Protein AF-A0A552RHH7-F1 (afdb_monomer)

pLDDT: mean 78.55, std 18.49, range [43.59, 97.62]

Solvent-accessible surface area (backbone atoms only — not comparable to full-atom values): 7179 Å² total; per-residue (Å²): 135,88,91,78,84,87,77,62,58,69,64,65,46,30,83,46,56,69,42,52,55,54,15,47,42,51,35,36,42,76,65,74,42,78,85,72,46,74,73,63,51,60,77,43,69,96,57,54,67,64,60,45,30,49,50,47,44,72,77,38,100,54,94,60,56,40,70,60,45,45,55,44,19,52,55,43,32,60,69,56,70,79,74,65,82,74,59,42,67,52,44,75,77,36,46,55,82,73,75,46,69,71,92,75,64,93,76,73,80,74,79,82,81,129

Secondary structure (DSSP, 8-state):
-----PPPTBTTTB--HHHHHHHHHHHHHHTT-----HHHHHTTTTS-HHHHHHHHHHHS--SS-HHHHHHHHHHHHHHHTTS---SHHHHHH-GGGGT--GGG---PPPP---

Nearest PDB structures (foldseek):
  1lvh-assembly1_A  TM=7.659E-01  e=2.334E-02  Lactococcus lactis
  1z4n-assem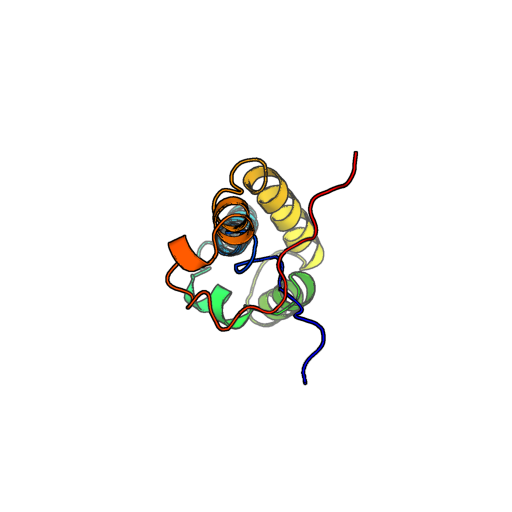bly2_B  TM=8.051E-01  e=4.234E-02  Lactococcus lactis
  6hdh-assembly2_B  TM=7.611E-01  e=4.770E-02  Lactococcus lactis subsp. lactis Il1403
  4c4s-assembly1_A  TM=7.129E-01  e=5.704E-02  Lactococcus lactis
  7ocs-assembly1_D  TM=7.442E-01  e=6.563E-01  Acinetobacter baumannii ATCC 19606 = CIP 70.34 = JCM 6841

Foldseek 3Di:
DDDDDDDDCDPTQWPLLVQLLVLLCVLQVVQVHNPRDPVLVVVQVPHDLLVSLVVDVVVDVGPDHSVSSVVSSVVSSVVVVPDDRDPNVCCLVCVVVVVDPPVPDPDNPDPPDD

Structure (mmCIF, N/CA/C/O backbone):
data_AF-A0A552RHH7-F1
#
_entry.id   AF-A0A552RHH7-F1
#
loop_
_atom_site.group_PDB
_atom_site.id
_atom_site.type_symbol
_atom_site.label_atom_id
_atom_site.label_alt_id
_atom_site.label_comp_id
_atom_site.label_asym_id
_atom_site.label_entity_id
_atom_site.label_seq_id
_atom_site.pdbx_PDB_ins_code
_atom_site.Cartn_x
_atom_site.Cartn_y
_atom_site.Cartn_z
_atom_site.occupancy
_atom_site.B_iso_or_equiv
_atom_site.auth_seq_id
_atom_site.auth_comp_id
_atom_site.auth_asym_id
_atom_site.auth_atom_id
_atom_site.pdbx_PDB_model_num
ATOM 1 N N . MET A 1 1 ? 14.553 -30.610 -19.085 1.00 57.72 1 MET A N 1
ATOM 2 C CA . MET A 1 1 ? 14.958 -29.271 -19.573 1.00 57.72 1 MET A CA 1
ATOM 3 C C . MET A 1 1 ? 13.788 -28.308 -19.368 1.00 57.72 1 MET A C 1
ATOM 5 O O . MET A 1 1 ? 12.688 -28.643 -19.795 1.00 57.72 1 MET A O 1
ATOM 9 N N . LYS A 1 2 ? 13.969 -27.181 -18.661 1.00 63.00 2 LYS A N 1
ATOM 10 C CA . LYS A 1 2 ? 12.903 -26.173 -18.466 1.00 63.00 2 LYS A CA 1
ATOM 11 C C . LYS A 1 2 ? 12.803 -25.302 -19.728 1.00 63.00 2 LYS A C 1
ATOM 13 O O . LYS A 1 2 ? 13.824 -24.816 -20.199 1.00 63.00 2 LYS A O 1
ATOM 18 N N . ARG A 1 3 ? 11.595 -25.154 -20.288 1.00 84.06 3 ARG A N 1
ATOM 19 C CA . ARG A 1 3 ? 11.331 -24.502 -21.591 1.00 84.06 3 ARG A CA 1
ATOM 20 C C . ARG A 1 3 ? 10.695 -23.105 -21.485 1.00 84.06 3 ARG A C 1
ATOM 22 O O . ARG A 1 3 ? 10.336 -22.541 -22.505 1.00 84.06 3 ARG A O 1
ATOM 29 N N . ALA A 1 4 ? 10.528 -22.566 -20.280 1.00 79.69 4 ALA A N 1
ATOM 30 C CA . ALA A 1 4 ? 10.012 -21.216 -20.061 1.00 79.69 4 ALA A CA 1
ATOM 31 C C . ALA A 1 4 ? 10.424 -20.697 -18.676 1.00 79.69 4 ALA A C 1
ATOM 33 O O . ALA A 1 4 ? 10.670 -21.495 -17.765 1.00 79.69 4 ALA A O 1
ATOM 34 N N . VAL A 1 5 ? 10.470 -19.371 -18.536 1.00 79.00 5 VAL A N 1
ATOM 35 C CA . VAL A 1 5 ? 10.631 -18.647 -17.268 1.00 79.00 5 VAL A CA 1
ATOM 36 C C . VAL A 1 5 ? 9.477 -17.654 -17.157 1.00 79.00 5 VAL A C 1
ATOM 38 O O . VAL A 1 5 ? 9.186 -16.944 -18.118 1.00 79.00 5 VAL A O 1
ATOM 41 N N . LEU A 1 6 ? 8.813 -17.636 -16.004 1.00 82.38 6 LEU A N 1
ATOM 42 C CA . LEU A 1 6 ? 7.773 -16.669 -15.660 1.00 82.38 6 LEU A CA 1
ATOM 43 C C . LEU A 1 6 ? 8.403 -15.634 -14.735 1.00 82.38 6 LEU A C 1
ATOM 45 O O . LEU A 1 6 ? 8.982 -16.002 -13.713 1.00 82.38 6 LEU A O 1
ATOM 49 N N . PHE A 1 7 ? 8.314 -14.367 -15.122 1.00 80.62 7 PHE A N 1
ATOM 50 C CA . PHE A 1 7 ? 8.756 -13.253 -14.297 1.00 80.62 7 PHE A CA 1
ATOM 51 C C . PHE A 1 7 ? 7.543 -12.603 -13.661 1.00 80.62 7 PHE A C 1
ATOM 53 O O . PHE A 1 7 ? 6.546 -12.361 -14.343 1.00 80.62 7 PHE A O 1
ATOM 60 N N . ASP A 1 8 ? 7.661 -12.305 -12.376 1.00 79.62 8 ASP A N 1
ATOM 61 C CA . ASP A 1 8 ? 6.767 -11.347 -11.748 1.00 79.62 8 ASP A CA 1
ATOM 62 C C . ASP A 1 8 ? 6.998 -9.952 -12.345 1.00 79.62 8 ASP A C 1
ATOM 64 O O . ASP A 1 8 ? 8.078 -9.665 -12.863 1.00 79.62 8 ASP A O 1
ATOM 68 N N . LEU A 1 9 ? 5.992 -9.086 -12.307 1.00 81.38 9 LEU A N 1
ATOM 69 C CA . LEU A 1 9 ? 6.111 -7.722 -12.813 1.00 81.38 9 LEU A CA 1
ATOM 70 C C . LEU A 1 9 ? 6.773 -6.818 -11.771 1.00 81.38 9 LEU A C 1
ATOM 72 O O . LEU A 1 9 ? 7.796 -6.183 -12.052 1.00 81.38 9 LEU A O 1
ATOM 76 N N . ASP A 1 10 ? 6.188 -6.776 -10.578 1.00 76.88 10 ASP A N 1
ATOM 77 C CA . ASP A 1 10 ? 6.533 -5.836 -9.520 1.00 76.88 10 ASP A CA 1
ATOM 78 C C . ASP A 1 10 ? 7.761 -6.319 -8.735 1.00 76.88 10 ASP A C 1
ATOM 80 O O . ASP A 1 10 ? 7.926 -7.496 -8.438 1.00 76.88 10 ASP A O 1
ATOM 84 N N . GLY A 1 11 ? 8.712 -5.428 -8.468 1.00 72.00 11 GLY A N 1
ATOM 85 C CA . GLY A 1 11 ? 9.981 -5.757 -7.806 1.00 72.00 11 GLY A CA 1
ATOM 86 C C . GLY A 1 11 ? 10.949 -6.631 -8.618 1.00 72.00 11 GLY A C 1
ATOM 87 O O . GLY A 1 11 ? 12.112 -6.747 -8.236 1.00 72.00 11 GLY A O 1
ATOM 88 N N . THR A 1 12 ? 10.510 -7.205 -9.745 1.00 79.31 12 THR A N 1
ATOM 89 C CA . THR A 1 12 ? 11.339 -8.009 -10.659 1.00 79.31 12 THR A CA 1
ATOM 90 C C . THR A 1 12 ? 11.626 -7.262 -11.962 1.00 79.31 12 THR A C 1
ATOM 92 O O . THR A 1 12 ? 12.782 -6.966 -12.266 1.00 79.31 12 THR A O 1
ATO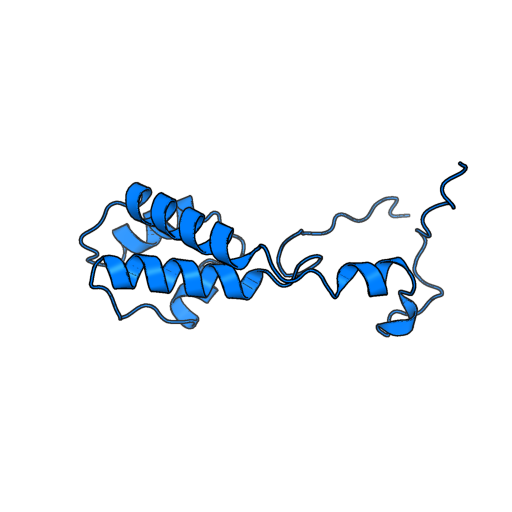M 95 N N . LEU A 1 13 ? 10.594 -6.929 -12.747 1.00 78.44 13 LEU A N 1
ATOM 96 C CA . LEU A 1 13 ? 10.764 -6.197 -14.012 1.00 78.44 13 LEU A CA 1
ATOM 97 C C . LEU A 1 13 ? 10.681 -4.679 -13.798 1.00 78.44 13 LEU A C 1
ATOM 99 O O . LEU A 1 13 ? 11.357 -3.903 -14.485 1.00 78.44 13 LEU A O 1
ATOM 103 N N . ILE A 1 14 ? 9.855 -4.247 -12.845 1.00 76.19 14 ILE A N 1
ATOM 104 C CA . ILE A 1 14 ? 9.633 -2.844 -12.501 1.00 76.19 14 ILE A CA 1
ATOM 105 C C . ILE A 1 14 ? 9.944 -2.645 -11.021 1.00 76.19 14 ILE A C 1
ATOM 107 O O . ILE A 1 14 ? 9.486 -3.400 -10.174 1.00 76.19 14 ILE A O 1
ATOM 111 N N . ASP A 1 15 ? 10.695 -1.593 -10.701 1.00 73.56 15 ASP A N 1
ATOM 112 C CA . ASP A 1 15 ? 10.924 -1.166 -9.318 1.00 73.56 15 ASP A CA 1
ATOM 113 C C . ASP A 1 15 ? 9.711 -0.368 -8.804 1.00 73.56 15 ASP A C 1
ATOM 115 O O . ASP A 1 15 ? 9.733 0.858 -8.681 1.00 73.56 15 ASP A O 1
ATOM 119 N N . SER A 1 16 ? 8.594 -1.072 -8.630 1.00 76.38 16 SER A N 1
ATOM 120 C CA . SER A 1 16 ? 7.296 -0.542 -8.193 1.00 76.38 16 SER A CA 1
ATOM 121 C C . SER A 1 16 ? 6.987 -0.866 -6.732 1.00 76.38 16 SER A C 1
ATOM 123 O O . SER A 1 16 ? 6.081 -0.259 -6.166 1.00 76.38 16 SER A O 1
ATOM 125 N N . SER A 1 17 ? 7.752 -1.751 -6.084 1.00 78.00 17 SER A N 1
ATOM 126 C CA . SER A 1 17 ? 7.473 -2.259 -4.732 1.00 78.00 17 SER A CA 1
ATOM 127 C C . SER A 1 17 ? 7.338 -1.134 -3.705 1.00 78.00 17 SER A C 1
ATOM 129 O O . SER A 1 17 ? 6.423 -1.120 -2.888 1.00 78.00 17 SER A O 1
ATOM 131 N N . HIS A 1 18 ? 8.201 -0.120 -3.798 1.00 83.62 18 HIS A N 1
ATOM 132 C CA . HIS A 1 18 ? 8.147 1.044 -2.915 1.00 83.62 18 HIS A CA 1
ATOM 133 C C . HIS A 1 18 ? 6.888 1.901 -3.113 1.00 83.62 18 HIS A C 1
ATOM 135 O O . HIS A 1 18 ? 6.452 2.573 -2.178 1.00 83.62 18 HIS A O 1
ATOM 141 N N . ALA A 1 19 ? 6.295 1.905 -4.310 1.00 88.38 19 ALA A N 1
ATOM 142 C CA . ALA A 1 19 ? 5.124 2.723 -4.605 1.00 88.38 19 ALA A CA 1
ATOM 143 C C . ALA A 1 19 ? 3.886 2.265 -3.822 1.00 88.38 19 ALA A C 1
ATOM 145 O O . ALA A 1 19 ? 3.111 3.124 -3.399 1.00 88.38 19 ALA A O 1
ATOM 146 N N . TYR A 1 20 ? 3.743 0.957 -3.589 1.00 90.44 20 TYR A N 1
ATOM 147 C CA . TYR A 1 20 ? 2.644 0.370 -2.819 1.00 90.44 20 TYR A CA 1
ATOM 148 C C . TYR A 1 20 ? 2.656 0.856 -1.367 1.00 90.44 20 TYR A C 1
ATOM 150 O O . TYR A 1 20 ? 1.716 1.529 -0.947 1.00 90.44 20 TYR A O 1
ATOM 158 N N . PHE A 1 21 ? 3.777 0.677 -0.657 1.00 93.00 21 PHE A N 1
ATOM 159 C CA . PHE A 1 21 ? 3.930 1.152 0.724 1.00 93.00 21 PHE A CA 1
ATOM 160 C C . PHE A 1 21 ? 3.569 2.637 0.883 1.00 93.00 21 PHE A C 1
ATOM 162 O O . PHE A 1 21 ? 2.825 3.021 1.788 1.00 93.00 21 PHE A O 1
ATOM 169 N N . PHE A 1 22 ? 4.081 3.501 -0.001 1.00 94.00 22 PHE A N 1
ATOM 170 C CA . PHE A 1 22 ? 3.795 4.932 0.089 1.00 94.00 22 PHE A CA 1
ATOM 171 C C . PHE A 1 22 ? 2.335 5.266 -0.224 1.00 94.00 22 PHE A C 1
ATOM 173 O O . PHE A 1 22 ? 1.786 6.168 0.403 1.00 94.00 22 PHE A O 1
ATOM 180 N N . ALA A 1 23 ? 1.713 4.564 -1.171 1.00 95.12 23 ALA A N 1
ATOM 181 C CA . ALA A 1 23 ? 0.310 4.757 -1.519 1.00 95.12 23 ALA A CA 1
ATOM 182 C C . ALA A 1 23 ? -0.643 4.310 -0.404 1.00 95.12 23 ALA A C 1
ATOM 184 O O . ALA A 1 23 ? -1.637 4.983 -0.139 1.00 95.12 23 ALA A O 1
ATOM 185 N N . GLU A 1 24 ? -0.341 3.201 0.261 1.00 95.88 24 GLU A N 1
ATOM 186 C CA . GLU A 1 24 ? -1.108 2.699 1.403 1.00 95.88 24 GLU A CA 1
ATOM 187 C C . GLU A 1 24 ? -0.987 3.633 2.603 1.00 95.88 24 GLU A C 1
ATOM 189 O O . GLU A 1 24 ? -1.994 4.042 3.182 1.00 95.88 24 GLU A O 1
ATOM 194 N N . ARG A 1 25 ? 0.243 4.056 2.922 1.00 96.19 25 ARG A N 1
ATOM 195 C CA . ARG A 1 25 ? 0.493 5.012 4.003 1.00 96.19 25 ARG A CA 1
ATOM 196 C C . ARG A 1 25 ? -0.235 6.334 3.772 1.00 96.19 25 ARG A C 1
ATOM 198 O O . ARG A 1 25 ? -0.817 6.882 4.702 1.00 96.19 25 ARG A O 1
ATOM 205 N N . GLU A 1 26 ? -0.211 6.844 2.543 1.00 96.25 26 GLU A N 1
ATOM 206 C CA . GLU A 1 26 ? -0.898 8.085 2.171 1.00 96.25 26 GLU A CA 1
ATOM 207 C C . GLU A 1 26 ? -2.425 7.935 2.243 1.00 96.25 26 GLU A C 1
ATOM 209 O O . GLU A 1 26 ? -3.088 8.814 2.786 1.00 96.25 26 GLU A O 1
ATOM 214 N N . ALA A 1 27 ? -2.983 6.802 1.796 1.00 96.62 27 ALA A N 1
ATOM 215 C CA . ALA A 1 27 ? -4.413 6.513 1.933 1.00 96.62 27 ALA A CA 1
ATOM 216 C C . ALA A 1 27 ? -4.864 6.477 3.398 1.00 96.62 27 ALA A C 1
ATOM 218 O O . ALA A 1 27 ? -5.881 7.080 3.740 1.00 96.62 27 ALA A O 1
ATOM 219 N N . LEU A 1 28 ? -4.079 5.846 4.272 1.00 96.19 28 LEU A N 1
ATOM 220 C CA . LEU A 1 28 ? -4.341 5.819 5.711 1.00 96.19 28 LEU A CA 1
ATOM 221 C C . LEU A 1 28 ? -4.197 7.201 6.356 1.00 96.19 28 LEU A C 1
ATOM 223 O O . LEU A 1 28 ? -5.050 7.597 7.148 1.00 96.19 28 LEU A O 1
ATOM 227 N N . THR A 1 29 ? -3.190 7.978 5.953 1.00 95.62 29 THR A N 1
ATOM 228 C CA . THR A 1 29 ? -3.000 9.353 6.442 1.00 95.62 29 THR A CA 1
ATOM 229 C C . THR A 1 29 ? -4.188 10.243 6.060 1.00 95.62 29 THR A C 1
ATOM 231 O O . THR A 1 29 ? -4.649 11.030 6.882 1.00 95.62 29 THR A O 1
ATOM 234 N N . CYS A 1 30 ? -4.760 10.079 4.859 1.00 94.62 30 CYS A N 1
ATOM 235 C CA . CYS A 1 30 ? -5.992 10.776 4.464 1.00 94.62 30 CYS A CA 1
ATOM 236 C C . CYS A 1 30 ? -7.203 10.437 5.352 1.00 94.62 30 CYS A C 1
ATOM 238 O O . 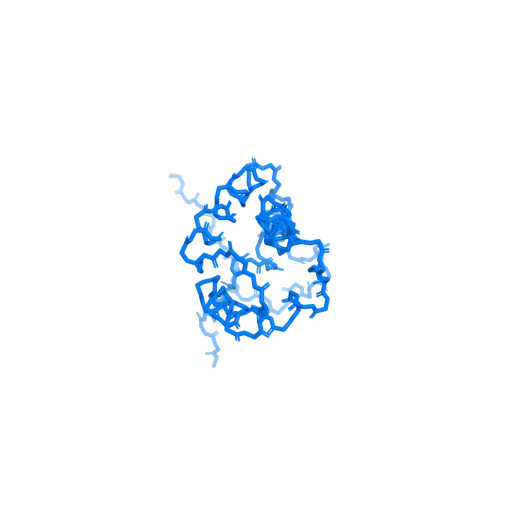CYS A 1 30 ? -8.133 11.236 5.418 1.00 94.62 30 CYS A O 1
ATOM 240 N N . MET A 1 31 ? -7.186 9.288 6.032 1.00 93.81 31 MET A N 1
ATOM 241 C CA . MET A 1 31 ? -8.205 8.867 7.003 1.00 93.81 31 MET A CA 1
ATOM 242 C C . MET A 1 31 ? -7.821 9.192 8.456 1.00 93.81 31 MET A C 1
ATOM 244 O O . MET A 1 31 ? -8.502 8.762 9.382 1.00 93.81 31 MET A O 1
ATOM 248 N N . GLY A 1 32 ? -6.732 9.938 8.672 1.00 93.69 32 GLY A N 1
ATOM 249 C CA . GLY A 1 32 ? -6.239 10.301 10.003 1.00 93.69 32 GLY A CA 1
ATOM 250 C C . GLY A 1 32 ? -5.443 9.202 10.713 1.00 93.69 32 GLY A C 1
ATOM 251 O O . GLY A 1 32 ? -5.169 9.326 11.904 1.00 93.69 32 GLY A O 1
ATOM 252 N N . TYR A 1 33 ? -5.061 8.130 10.013 1.00 93.69 33 TYR A N 1
ATOM 253 C CA . TYR A 1 33 ? -4.259 7.043 10.570 1.00 93.69 33 TYR A CA 1
ATOM 254 C C . TYR A 1 33 ? -2.777 7.204 10.195 1.00 93.69 33 TYR A C 1
ATOM 256 O O . TYR A 1 33 ? -2.386 6.979 9.050 1.00 93.69 33 TYR A O 1
ATOM 264 N N . GLU A 1 34 ? -1.933 7.550 11.170 1.00 91.94 34 GLU A N 1
ATOM 265 C CA . GLU A 1 34 ? -0.486 7.769 10.962 1.00 91.94 34 GLU A CA 1
ATOM 266 C C . GLU A 1 34 ? 0.395 6.581 11.396 1.00 91.94 34 GLU A C 1
ATOM 268 O O . GLU A 1 34 ? 1.602 6.574 11.164 1.00 91.94 34 GLU A O 1
ATOM 273 N N . GLY A 1 35 ? -0.193 5.544 12.001 1.00 91.25 35 GLY A N 1
ATOM 274 C CA . GLY A 1 35 ? 0.540 4.428 12.614 1.00 91.25 35 GLY A CA 1
ATOM 275 C C . GLY A 1 35 ? 1.080 3.363 11.652 1.00 91.25 35 GLY A C 1
ATOM 276 O O . GLY A 1 35 ? 1.576 2.343 12.116 1.00 91.25 35 GLY A O 1
ATOM 277 N N . PHE A 1 36 ? 0.960 3.546 10.334 1.00 94.75 36 PHE A N 1
ATOM 278 C CA . PHE A 1 36 ? 1.312 2.512 9.357 1.00 94.75 36 PHE A CA 1
ATOM 279 C C . PHE A 1 36 ? 2.815 2.478 9.066 1.00 94.75 36 PHE A C 1
ATOM 281 O O . PHE A 1 36 ? 3.392 3.451 8.568 1.00 94.75 36 PHE A O 1
ATOM 288 N N . THR A 1 37 ? 3.454 1.341 9.346 1.00 94.88 37 THR A N 1
ATOM 289 C CA . THR A 1 37 ? 4.908 1.177 9.229 1.00 94.88 37 THR A CA 1
ATOM 290 C C . THR A 1 37 ? 5.318 0.281 8.060 1.00 94.88 37 THR A C 1
ATOM 292 O O . THR A 1 37 ? 4.525 -0.475 7.504 1.00 94.88 37 THR A O 1
ATOM 295 N N . ALA A 1 38 ? 6.606 0.314 7.703 1.00 93.56 38 ALA A N 1
ATOM 296 C CA . ALA A 1 38 ? 7.163 -0.619 6.720 1.00 93.56 38 ALA A CA 1
ATOM 297 C C . ALA A 1 38 ? 7.073 -2.087 7.185 1.00 93.56 38 ALA A C 1
ATOM 299 O O . ALA A 1 38 ? 6.961 -2.984 6.355 1.00 93.56 38 ALA A O 1
ATOM 300 N N . ALA A 1 39 ? 7.097 -2.333 8.501 1.00 95.12 39 ALA A N 1
ATOM 301 C CA . ALA A 1 39 ? 6.918 -3.668 9.062 1.00 95.12 39 ALA A CA 1
ATOM 302 C C . ALA A 1 39 ? 5.473 -4.165 8.900 1.00 95.12 39 ALA A C 1
ATOM 304 O O . ALA A 1 39 ? 5.276 -5.342 8.611 1.00 95.12 39 ALA A O 1
ATOM 305 N N . ASP A 1 40 ? 4.477 -3.278 9.020 1.00 94.25 40 ASP A N 1
ATOM 306 C CA . ASP A 1 40 ? 3.083 -3.622 8.721 1.00 94.25 40 ASP A CA 1
ATOM 307 C C . ASP A 1 40 ? 2.927 -3.993 7.242 1.00 94.25 40 ASP A C 1
ATOM 309 O O . ASP A 1 40 ? 2.403 -5.060 6.939 1.00 94.25 40 A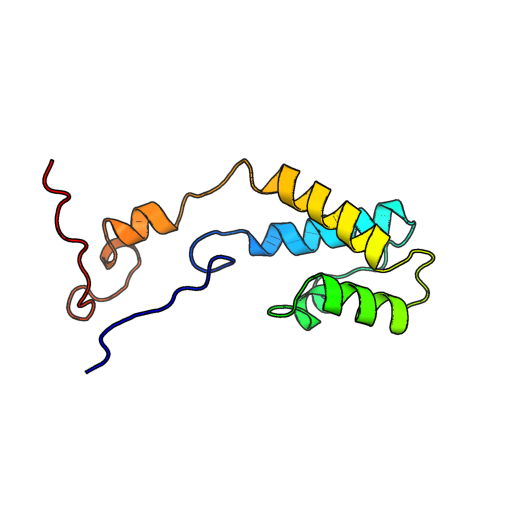SP A O 1
ATOM 313 N N . HIS A 1 41 ? 3.460 -3.170 6.330 1.00 94.12 41 HIS A N 1
ATOM 314 C CA . HIS A 1 41 ? 3.432 -3.444 4.889 1.00 94.12 41 HIS A CA 1
ATOM 315 C C . HIS A 1 41 ? 4.110 -4.773 4.522 1.00 94.12 41 HIS A C 1
ATOM 317 O O . HIS A 1 41 ? 3.576 -5.548 3.730 1.00 94.12 41 HIS A O 1
ATOM 323 N N . ALA A 1 42 ? 5.260 -5.079 5.131 1.00 93.25 42 ALA A N 1
ATOM 324 C CA . ALA A 1 42 ? 6.024 -6.290 4.833 1.00 93.25 42 ALA A CA 1
ATOM 325 C C . ALA A 1 42 ? 5.234 -7.593 5.060 1.00 93.25 42 ALA A C 1
ATOM 327 O O . ALA A 1 42 ? 5.500 -8.587 4.386 1.00 93.25 42 ALA A O 1
ATOM 328 N N . ARG A 1 43 ? 4.239 -7.590 5.961 1.00 95.00 43 ARG A N 1
ATOM 329 C CA . ARG A 1 43 ? 3.356 -8.743 6.225 1.00 95.00 43 ARG A CA 1
ATOM 330 C C . ARG A 1 43 ? 2.471 -9.110 5.029 1.00 95.00 43 ARG A C 1
ATOM 332 O O . ARG A 1 43 ? 1.989 -10.235 4.967 1.00 95.00 43 ARG A O 1
ATOM 339 N N . PHE A 1 44 ? 2.260 -8.171 4.109 1.00 92.88 44 PHE A N 1
ATOM 340 C CA . PHE A 1 44 ? 1.323 -8.289 2.993 1.00 92.88 44 PHE A CA 1
ATOM 341 C C . PHE A 1 44 ? 2.011 -8.378 1.623 1.00 92.88 44 PHE A C 1
ATOM 343 O O . PHE A 1 44 ? 1.332 -8.430 0.596 1.00 92.88 44 PHE A O 1
ATOM 350 N N . ILE A 1 45 ? 3.346 -8.428 1.576 1.00 88.50 45 ILE A N 1
ATOM 351 C CA . ILE A 1 45 ? 4.085 -8.624 0.322 1.00 88.50 45 ILE A CA 1
ATOM 352 C C . ILE A 1 45 ? 3.639 -9.940 -0.333 1.00 88.50 45 ILE A C 1
ATOM 354 O O . ILE A 1 45 ? 3.657 -10.997 0.294 1.00 88.50 45 ILE A O 1
ATOM 358 N N . GLY A 1 46 ? 3.245 -9.867 -1.607 1.00 86.00 46 GLY A N 1
ATOM 359 C CA . GLY A 1 46 ? 2.750 -11.011 -2.380 1.00 86.00 46 GLY A CA 1
ATOM 360 C C . GLY A 1 46 ? 1.256 -11.316 -2.209 1.00 86.00 46 GLY A C 1
ATOM 361 O O . GLY A 1 46 ? 0.774 -12.286 -2.790 1.00 86.00 46 GLY A O 1
ATOM 362 N N . THR A 1 47 ? 0.514 -10.505 -1.448 1.00 91.25 47 THR A N 1
ATOM 363 C CA . THR A 1 47 ? -0.955 -10.587 -1.343 1.00 91.25 47 THR A CA 1
ATOM 364 C C . THR A 1 47 ? -1.638 -9.545 -2.226 1.00 91.25 47 THR A C 1
ATOM 366 O O . THR A 1 47 ? -1.001 -8.599 -2.693 1.00 91.25 47 THR A O 1
ATOM 369 N N . SER A 1 48 ? -2.942 -9.703 -2.480 1.00 92.12 48 SER A N 1
ATOM 370 C CA . SER A 1 48 ? -3.690 -8.661 -3.182 1.00 92.12 48 SER A CA 1
ATOM 371 C C . SER A 1 48 ? -3.921 -7.454 -2.266 1.00 92.12 48 SER A C 1
ATOM 373 O O . SER A 1 48 ? -4.122 -7.598 -1.061 1.00 92.12 48 SER A O 1
ATOM 375 N N . MET A 1 49 ? -3.968 -6.247 -2.839 1.00 93.50 49 MET A N 1
ATOM 376 C CA . MET A 1 49 ? -4.291 -5.037 -2.069 1.00 93.50 49 MET A CA 1
ATOM 377 C C . MET A 1 49 ? -5.666 -5.120 -1.396 1.00 93.50 49 MET A C 1
ATOM 379 O O . MET A 1 49 ? -5.875 -4.539 -0.336 1.00 93.50 49 MET A O 1
ATOM 383 N N . LYS A 1 50 ? -6.616 -5.834 -2.010 1.00 96.06 50 LYS A N 1
ATOM 384 C CA . LYS A 1 50 ? -7.937 -6.052 -1.423 1.00 96.06 50 LYS A CA 1
ATOM 385 C C . LYS A 1 50 ? -7.820 -6.870 -0.134 1.00 96.06 50 LYS A C 1
ATOM 387 O O . LYS A 1 50 ? -8.327 -6.427 0.892 1.00 96.06 50 LYS A O 1
ATOM 392 N N . ASP A 1 51 ? -7.115 -8.001 -0.183 1.00 96.88 51 ASP A N 1
ATOM 393 C CA . ASP A 1 51 ? -6.938 -8.882 0.979 1.00 96.88 51 ASP A CA 1
ATOM 394 C C . ASP 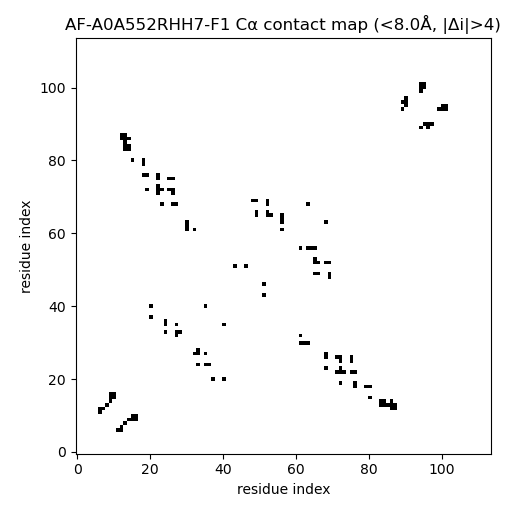A 1 51 ? -6.157 -8.176 2.095 1.00 96.88 51 ASP A C 1
ATOM 396 O O . ASP A 1 51 ? -6.496 -8.315 3.273 1.00 96.88 51 ASP A O 1
ATOM 400 N N . MET A 1 52 ? -5.153 -7.364 1.731 1.00 96.56 52 MET A N 1
ATOM 401 C CA . MET A 1 52 ? -4.469 -6.481 2.677 1.00 96.56 52 MET A CA 1
ATOM 402 C C . MET A 1 52 ? -5.473 -5.576 3.390 1.00 96.56 52 MET A C 1
ATOM 404 O O . MET A 1 52 ? -5.483 -5.551 4.616 1.00 96.56 52 MET A O 1
ATOM 408 N N . TRP A 1 53 ? -6.296 -4.818 2.656 1.00 97.50 53 TRP A N 1
ATOM 409 C CA . TRP A 1 53 ? -7.197 -3.842 3.273 1.00 97.50 53 TRP A CA 1
ATOM 410 C C . TRP A 1 53 ? -8.284 -4.488 4.121 1.00 97.50 53 TRP A C 1
ATOM 412 O O . TRP A 1 53 ? -8.592 -3.979 5.197 1.00 97.50 53 TRP A O 1
ATOM 422 N N . GLU A 1 54 ? -8.837 -5.612 3.670 1.00 96.62 54 GLU A N 1
ATOM 423 C CA . GLU A 1 54 ? -9.796 -6.394 4.451 1.00 96.62 54 GLU A CA 1
ATOM 424 C C . GLU A 1 54 ? -9.168 -6.879 5.763 1.00 96.62 54 GLU A C 1
ATOM 426 O O . GLU A 1 54 ? -9.753 -6.694 6.829 1.00 96.62 54 GLU A O 1
ATOM 431 N N . THR A 1 55 ? -7.942 -7.407 5.706 1.00 95.94 55 THR A N 1
ATOM 432 C CA . THR A 1 55 ? -7.210 -7.855 6.899 1.00 95.94 55 THR A CA 1
ATOM 433 C C . THR A 1 55 ? -6.854 -6.684 7.814 1.00 95.94 55 THR A C 1
ATOM 435 O O . THR A 1 55 ? -7.072 -6.746 9.020 1.00 95.94 55 THR A O 1
ATOM 438 N N . PHE A 1 56 ? -6.338 -5.589 7.259 1.00 95.56 56 PHE A N 1
ATOM 439 C CA . PHE A 1 56 ? -5.868 -4.446 8.035 1.00 95.56 56 PHE A CA 1
ATOM 440 C C . PHE A 1 56 ? -7.007 -3.749 8.783 1.00 95.56 56 PHE A C 1
ATOM 442 O O . PHE A 1 56 ? -6.862 -3.451 9.965 1.00 95.56 56 PHE A O 1
ATOM 449 N N . VAL A 1 57 ? -8.151 -3.532 8.122 1.00 94.69 57 VAL A N 1
ATOM 450 C CA . VAL A 1 57 ? -9.349 -2.947 8.750 1.00 94.69 57 VAL A CA 1
ATOM 451 C C . VAL A 1 57 ? -9.959 -3.896 9.787 1.00 94.69 57 VAL A C 1
ATOM 453 O O . VAL A 1 57 ? -10.520 -3.436 10.774 1.00 94.69 57 VAL A O 1
ATOM 456 N N . ALA A 1 58 ? -9.837 -5.215 9.609 1.00 93.88 58 ALA A N 1
ATOM 457 C CA . ALA A 1 58 ? -10.283 -6.176 10.617 1.00 93.88 58 ALA A CA 1
ATOM 458 C C . ALA A 1 58 ? -9.370 -6.208 11.859 1.00 93.88 58 ALA A C 1
ATOM 460 O O . ALA A 1 58 ? -9.850 -6.403 12.974 1.00 93.88 58 ALA A O 1
ATOM 461 N N . GLU A 1 59 ? -8.057 -6.029 11.682 1.00 94.25 59 GLU A N 1
ATOM 462 C CA . GLU A 1 59 ? -7.070 -6.062 12.771 1.00 94.25 59 GLU A CA 1
ATOM 463 C C . GLU A 1 59 ? -6.940 -4.734 13.530 1.00 94.25 59 GLU A C 1
ATOM 465 O O . GLU A 1 59 ? -6.488 -4.718 14.680 1.00 94.25 59 GLU A O 1
ATOM 470 N N . ARG A 1 60 ? -7.251 -3.607 12.884 1.00 88.50 60 ARG A N 1
ATOM 471 C CA . ARG A 1 60 ? -6.978 -2.259 13.394 1.00 88.50 60 ARG A CA 1
ATOM 472 C C . ARG A 1 60 ? -8.250 -1.419 13.397 1.00 88.50 60 ARG A C 1
ATOM 474 O O . ARG A 1 60 ? -9.039 -1.477 12.464 1.00 88.50 60 ARG A O 1
ATOM 481 N N . ASP A 1 61 ? -8.397 -0.567 14.407 1.00 82.88 61 ASP A N 1
ATOM 482 C CA . ASP A 1 61 ? -9.504 0.392 14.490 1.00 82.88 61 ASP A CA 1
ATOM 483 C C . ASP A 1 61 ? -9.292 1.569 13.518 1.00 82.88 61 ASP A C 1
ATOM 485 O O . ASP A 1 61 ? -8.858 2.660 13.894 1.00 82.88 61 ASP A O 1
ATOM 489 N N . VAL A 1 62 ? -9.516 1.314 12.228 1.00 87.12 62 VAL A N 1
ATOM 490 C CA . VAL A 1 62 ? -9.450 2.312 11.157 1.00 87.12 62 VAL A CA 1
ATOM 491 C C . VAL A 1 62 ? -10.868 2.726 10.791 1.00 87.12 62 VAL A C 1
ATOM 493 O O . VAL A 1 62 ? -11.684 1.908 10.375 1.00 87.12 62 VAL A O 1
ATOM 496 N N . GLN A 1 63 ? -11.148 4.024 10.873 1.00 87.25 63 GLN A N 1
ATOM 497 C CA . GLN A 1 63 ? -12.456 4.602 10.555 1.00 87.25 63 GLN A CA 1
ATOM 498 C C . GLN A 1 63 ? -12.652 4.779 9.033 1.00 87.25 63 GLN A C 1
ATOM 500 O O . GLN A 1 63 ? -12.968 5.863 8.547 1.00 87.25 63 GLN A O 1
ATOM 505 N N . ALA A 1 64 ? -12.426 3.712 8.259 1.00 92.25 64 ALA A N 1
ATOM 506 C CA . ALA A 1 64 ? -12.624 3.664 6.811 1.00 92.25 64 ALA A CA 1
ATOM 507 C C . ALA A 1 64 ? -12.921 2.233 6.339 1.00 92.25 64 ALA A C 1
ATOM 509 O O . ALA A 1 64 ? -12.447 1.260 6.919 1.00 92.25 64 ALA A O 1
ATOM 510 N N . SER A 1 65 ? -13.684 2.094 5.251 1.00 95.75 65 SER A N 1
ATOM 511 C CA . SER A 1 65 ? -13.919 0.782 4.642 1.00 95.75 65 SER A CA 1
ATOM 512 C C . SER A 1 65 ? -12.715 0.330 3.810 1.00 95.75 65 SER A C 1
ATOM 514 O O . SER A 1 65 ? -12.045 1.145 3.168 1.00 95.75 65 SER A O 1
ATOM 516 N N . ALA A 1 66 ? -12.489 -0.986 3.744 1.00 96.56 66 ALA A N 1
ATOM 517 C CA . ALA A 1 66 ? -11.439 -1.574 2.910 1.00 96.56 66 ALA A CA 1
ATOM 518 C C . ALA A 1 66 ? -11.558 -1.156 1.430 1.00 96.56 66 ALA A C 1
ATOM 520 O O . ALA A 1 66 ? -10.558 -0.868 0.777 1.00 96.56 66 ALA A O 1
ATOM 521 N N . GLY A 1 67 ? -12.788 -1.048 0.911 1.00 97.56 67 GLY A N 1
ATOM 522 C CA . GLY A 1 67 ? -13.043 -0.599 -0.461 1.00 97.56 67 GLY A CA 1
ATOM 523 C C . GLY A 1 67 ? -12.622 0.852 -0.717 1.00 97.56 67 GLY A C 1
ATOM 524 O O . GLY A 1 67 ? -12.035 1.141 -1.757 1.00 97.56 67 GLY A O 1
ATOM 525 N N . HIS A 1 68 ? -12.857 1.755 0.240 1.00 97.19 68 HIS A N 1
ATOM 526 C CA . HIS A 1 68 ? -12.450 3.156 0.110 1.00 97.19 68 HIS A CA 1
ATOM 527 C C . HIS A 1 68 ? -10.922 3.309 0.149 1.00 97.19 68 HIS A C 1
ATOM 529 O O . HIS A 1 68 ? -10.349 4.044 -0.658 1.00 97.19 68 HIS A O 1
ATOM 535 N N . LEU A 1 69 ? -10.250 2.572 1.039 1.00 97.31 69 LEU A N 1
ATOM 536 C CA . LEU A 1 69 ? -8.786 2.547 1.105 1.00 97.31 69 LEU A CA 1
ATOM 537 C C . LEU A 1 69 ? -8.182 1.984 -0.188 1.00 97.31 69 LEU A C 1
ATOM 539 O O . LEU A 1 69 ? -7.266 2.588 -0.745 1.00 97.31 69 LEU A O 1
ATOM 543 N N . LEU A 1 70 ? -8.754 0.904 -0.730 1.00 97.62 70 LEU A N 1
ATOM 544 C CA . LEU A 1 70 ? -8.343 0.331 -2.011 1.00 97.62 70 LEU A CA 1
ATOM 545 C C . LEU A 1 70 ? -8.427 1.349 -3.157 1.00 97.62 70 LEU A C 1
ATOM 547 O O . LEU A 1 70 ? -7.484 1.476 -3.940 1.00 97.62 70 LEU A O 1
ATOM 551 N N . GLU A 1 71 ? -9.534 2.086 -3.261 1.00 97.56 71 GLU A N 1
ATOM 552 C CA . GLU A 1 71 ? -9.715 3.108 -4.295 1.00 97.56 71 GLU A CA 1
ATOM 553 C C . GLU A 1 71 ? -8.666 4.228 -4.185 1.00 97.56 71 GLU A C 1
ATOM 555 O O . GLU A 1 71 ? -8.024 4.592 -5.178 1.00 97.56 71 GLU A O 1
ATOM 560 N N . LEU A 1 72 ? -8.426 4.733 -2.971 1.00 96.69 72 LEU A N 1
ATOM 561 C CA . LEU A 1 72 ? -7.423 5.771 -2.728 1.00 96.69 72 LEU A CA 1
ATOM 562 C C . LEU A 1 72 ? -6.008 5.296 -3.050 1.00 96.69 72 LEU A C 1
ATOM 564 O O . LEU A 1 72 ? -5.274 5.985 -3.765 1.00 96.69 72 LEU A O 1
ATOM 568 N N . SER A 1 73 ? -5.622 4.115 -2.576 1.00 95.25 73 SER A N 1
ATOM 569 C CA . SER A 1 73 ? -4.291 3.567 -2.831 1.00 95.25 73 SER A CA 1
ATOM 570 C C . SER A 1 73 ? -4.053 3.314 -4.317 1.00 95.25 73 SER A C 1
ATOM 572 O O . SER A 1 73 ? -2.996 3.686 -4.826 1.00 95.25 73 SER A O 1
ATOM 574 N N . ASN A 1 74 ? -5.047 2.809 -5.054 1.00 94.50 74 ASN A N 1
ATOM 575 C CA . ASN A 1 74 ? -4.961 2.667 -6.513 1.00 94.50 74 ASN A CA 1
ATOM 576 C C . ASN A 1 74 ? -4.722 4.009 -7.216 1.00 94.50 74 ASN A C 1
ATOM 578 O O . ASN A 1 74 ? -3.882 4.115 -8.120 1.00 94.50 74 ASN A O 1
ATOM 582 N N . ARG A 1 75 ? -5.409 5.070 -6.778 1.00 94.00 75 ARG A N 1
ATOM 583 C CA . ARG A 1 75 ? -5.182 6.427 -7.291 1.00 94.00 75 ARG A CA 1
ATOM 584 C C . ARG A 1 75 ? -3.753 6.906 -7.017 1.00 94.00 75 ARG A C 1
ATOM 586 O O . ARG A 1 75 ? -3.151 7.547 -7.880 1.00 94.00 75 ARG A O 1
ATOM 593 N N . PHE A 1 76 ? -3.197 6.613 -5.845 1.00 92.31 76 PHE A N 1
ATOM 594 C CA . PHE A 1 76 ? -1.833 7.004 -5.481 1.00 92.31 76 PHE A CA 1
ATOM 595 C C 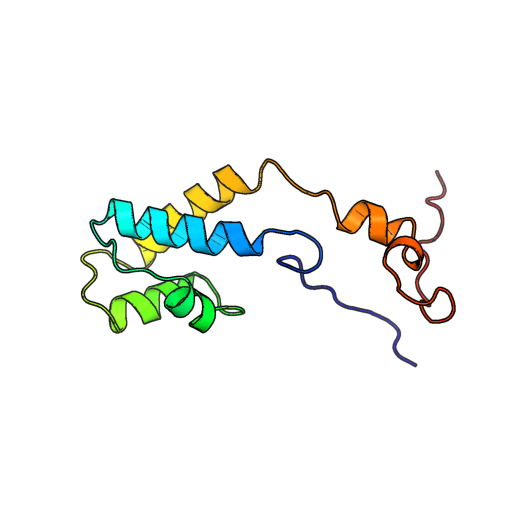. PHE A 1 76 ? -0.752 6.204 -6.218 1.00 92.31 76 PHE A C 1
ATOM 597 O O . PHE A 1 76 ? 0.235 6.798 -6.660 1.00 92.31 76 PHE A O 1
ATOM 604 N N . ILE A 1 77 ? -0.945 4.896 -6.412 1.00 88.31 77 ILE A N 1
ATOM 605 C CA . ILE A 1 77 ? -0.056 4.048 -7.225 1.00 88.31 77 ILE A CA 1
ATOM 606 C C . ILE A 1 77 ? -0.029 4.562 -8.661 1.00 88.31 77 ILE A C 1
ATOM 608 O O . ILE A 1 77 ? 1.045 4.825 -9.204 1.00 88.31 77 ILE A O 1
ATOM 612 N N . SER A 1 78 ? -1.204 4.826 -9.240 1.00 85.44 78 SER A N 1
ATOM 613 C CA . SER A 1 78 ? -1.328 5.328 -10.614 1.00 85.44 78 SER A CA 1
ATOM 614 C C . SER A 1 78 ? -0.547 6.624 -10.831 1.00 85.44 78 SER A C 1
ATOM 616 O O . SER A 1 78 ? 0.110 6.786 -11.853 1.00 85.44 78 SER A O 1
ATOM 618 N N . LYS A 1 79 ? -0.550 7.537 -9.851 1.00 83.12 79 LYS A N 1
ATOM 619 C CA . LYS A 1 79 ? 0.237 8.781 -9.907 1.00 83.12 79 LYS A CA 1
ATOM 620 C C . LYS A 1 79 ? 1.752 8.544 -9.852 1.00 83.12 79 LYS A C 1
ATOM 622 O O . LYS A 1 79 ? 2.505 9.336 -10.414 1.00 83.12 79 LYS A O 1
ATOM 627 N N . ARG A 1 80 ? 2.215 7.489 -9.172 1.00 79.00 80 ARG A N 1
ATOM 628 C CA . ARG A 1 80 ? 3.647 7.185 -8.975 1.00 79.00 80 ARG A CA 1
ATOM 629 C C . ARG A 1 80 ? 4.248 6.369 -10.122 1.00 79.00 80 ARG A C 1
ATOM 631 O O . ARG A 1 80 ? 5.384 6.631 -10.525 1.00 79.00 80 ARG A O 1
ATOM 638 N N . CYS A 1 81 ? 3.489 5.433 -10.688 1.00 65.62 81 CYS A N 1
ATOM 639 C CA . CYS A 1 81 ? 3.957 4.509 -11.726 1.00 65.62 81 CYS A CA 1
ATOM 640 C C . CYS A 1 81 ? 4.237 5.159 -13.096 1.00 65.62 81 CYS A C 1
ATOM 642 O O . CYS A 1 81 ? 4.807 4.512 -13.968 1.00 65.62 81 CYS A O 1
ATOM 644 N N . VAL A 1 82 ? 3.933 6.447 -13.290 1.00 58.72 82 VAL A N 1
ATOM 645 C CA . VAL A 1 82 ? 4.157 7.159 -14.566 1.00 58.72 82 VAL A CA 1
ATOM 646 C C . VAL A 1 82 ? 5.649 7.418 -14.873 1.00 58.72 82 VAL A C 1
ATOM 648 O O . VAL A 1 82 ? 5.973 7.812 -15.989 1.00 58.72 82 VAL A O 1
ATOM 651 N N . SER A 1 83 ? 6.594 7.199 -13.939 1.00 49.09 83 SER A N 1
ATOM 652 C CA . SER A 1 83 ? 7.928 7.831 -14.057 1.00 49.09 83 SER A CA 1
ATOM 653 C C . SER A 1 83 ? 9.193 6.958 -14.116 1.00 49.09 83 SER A C 1
ATOM 655 O O . SER A 1 83 ? 10.241 7.502 -14.473 1.00 49.09 83 SER A O 1
ATOM 657 N N . ARG A 1 84 ? 9.201 5.648 -13.825 1.00 51.22 84 ARG A N 1
ATOM 658 C CA . ARG A 1 84 ? 10.485 4.910 -13.714 1.00 51.22 84 ARG A CA 1
ATOM 659 C C . ARG A 1 84 ? 10.424 3.434 -14.127 1.00 51.22 84 ARG A C 1
ATOM 661 O O . ARG A 1 84 ? 10.137 2.561 -13.324 1.00 51.22 84 ARG A O 1
ATOM 668 N N . SER A 1 85 ? 10.862 3.147 -15.354 1.00 47.84 85 SER A N 1
ATOM 669 C CA . SER A 1 85 ? 11.219 1.793 -15.813 1.00 47.84 85 SER A CA 1
ATOM 670 C C . SER A 1 85 ? 12.643 1.826 -16.374 1.00 47.84 85 SER A C 1
ATOM 672 O O . SER A 1 85 ? 12.848 2.118 -17.553 1.00 47.84 85 SER A O 1
ATOM 674 N N . ARG A 1 86 ? 13.662 1.630 -15.524 1.00 50.12 86 ARG A N 1
ATOM 675 C CA . ARG A 1 86 ? 15.075 1.734 -15.951 1.00 50.12 86 ARG A CA 1
ATOM 676 C C . ARG A 1 86 ? 15.875 0.424 -15.850 1.00 50.12 86 ARG A C 1
ATOM 678 O O . ARG A 1 86 ? 16.885 0.322 -16.535 1.00 50.12 86 ARG A O 1
ATOM 685 N N . CYS A 1 87 ? 15.413 -0.590 -15.108 1.00 52.28 87 CYS A N 1
ATOM 686 C CA . CYS A 1 87 ? 16.183 -1.829 -14.892 1.00 52.28 87 CYS A CA 1
ATOM 687 C C . CYS A 1 87 ? 15.998 -2.908 -15.973 1.00 52.28 87 CYS A C 1
ATOM 689 O O . CYS A 1 87 ? 16.992 -3.373 -16.529 1.00 52.28 87 CYS A O 1
ATOM 691 N N . ILE A 1 88 ? 14.764 -3.282 -16.334 1.00 59.09 88 ILE A N 1
ATOM 692 C CA . ILE A 1 88 ? 14.559 -4.452 -17.209 1.00 59.09 88 ILE A CA 1
ATOM 693 C C . ILE A 1 88 ? 15.121 -4.281 -18.620 1.00 59.09 88 ILE A C 1
ATOM 695 O O . ILE A 1 88 ? 15.617 -5.236 -19.206 1.00 59.09 88 ILE A O 1
ATOM 699 N N . ARG A 1 89 ? 15.108 -3.058 -19.164 1.00 59.00 89 ARG A N 1
ATOM 700 C CA . ARG A 1 89 ? 15.619 -2.799 -20.518 1.00 59.00 89 ARG A CA 1
ATOM 701 C C . ARG A 1 89 ? 17.105 -3.142 -20.632 1.00 59.00 89 ARG A C 1
ATOM 703 O O . ARG A 1 89 ? 17.524 -3.7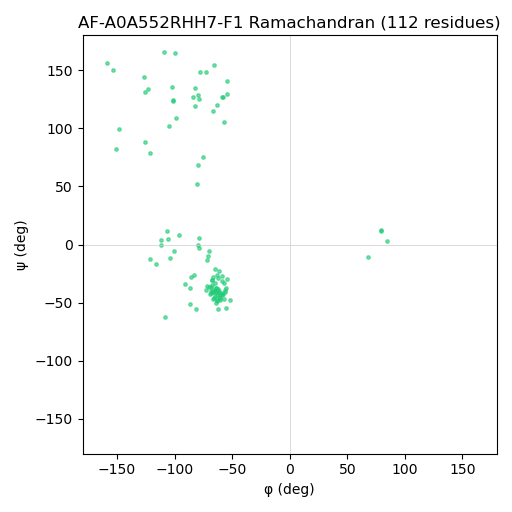36 -21.618 1.00 59.00 89 ARG A O 1
ATOM 710 N N . THR A 1 90 ? 17.893 -2.788 -19.622 1.00 56.94 90 THR A N 1
ATOM 711 C CA . THR A 1 90 ? 19.333 -3.065 -19.594 1.00 56.94 90 THR A CA 1
ATOM 712 C C . THR A 1 90 ? 19.594 -4.563 -19.446 1.00 56.94 90 THR A C 1
ATOM 714 O O . THR A 1 90 ? 20.409 -5.113 -20.181 1.00 56.94 90 THR A O 1
ATOM 717 N N . TRP A 1 91 ? 18.837 -5.231 -18.569 1.00 59.81 91 TRP A N 1
ATOM 718 C CA . TRP A 1 91 ? 18.916 -6.679 -18.366 1.00 59.81 91 TRP A CA 1
ATOM 719 C C . TRP A 1 91 ? 18.510 -7.476 -19.620 1.00 59.81 91 TRP A C 1
ATOM 721 O O . TRP A 1 91 ? 19.195 -8.421 -19.995 1.00 59.81 91 TRP A O 1
ATOM 731 N N . TRP A 1 92 ? 17.458 -7.049 -20.328 1.00 64.25 92 TRP A N 1
ATOM 732 C CA . TRP A 1 92 ? 16.968 -7.686 -21.558 1.00 64.25 92 TRP A CA 1
ATOM 733 C C . TRP A 1 92 ? 17.980 -7.626 -22.708 1.00 64.25 92 TRP A C 1
ATOM 735 O O . TRP A 1 92 ? 18.104 -8.572 -23.484 1.00 64.25 92 TRP A O 1
ATOM 745 N N . HIS A 1 93 ? 18.713 -6.516 -22.828 1.00 65.62 93 HIS A N 1
ATOM 746 C CA . HIS A 1 93 ? 19.715 -6.345 -23.881 1.00 65.62 93 HIS A CA 1
ATOM 747 C C . HIS A 1 93 ? 21.087 -6.919 -23.519 1.00 65.62 93 HIS A C 1
ATOM 749 O O . HIS A 1 93 ? 21.828 -7.302 -24.423 1.00 65.62 93 HIS A O 1
ATOM 755 N N . SER A 1 94 ? 21.443 -6.970 -22.232 1.00 60.62 94 SER A N 1
ATOM 756 C CA . SER A 1 94 ? 22.753 -7.453 -21.791 1.00 60.62 94 SER A CA 1
ATOM 757 C C . SER A 1 94 ? 22.690 -8.072 -20.384 1.00 60.62 94 SER A C 1
ATOM 759 O O . SER A 1 94 ? 23.040 -7.414 -19.402 1.00 60.62 94 SER A O 1
ATOM 761 N N . PRO A 1 95 ? 22.272 -9.347 -20.253 1.00 56.34 95 PRO A N 1
ATOM 762 C CA . PRO A 1 95 ? 22.204 -10.046 -18.962 1.00 56.34 95 PRO A CA 1
ATOM 763 C C . PRO A 1 95 ? 23.556 -10.084 -18.228 1.00 56.34 95 PRO A C 1
ATOM 765 O O . PRO A 1 95 ? 23.619 -9.972 -17.001 1.00 56.34 95 PRO A O 1
ATOM 768 N N . SER A 1 96 ? 24.649 -10.158 -18.994 1.00 54.66 96 SER A N 1
ATOM 769 C CA . SER A 1 96 ? 26.036 -10.169 -18.519 1.00 54.66 96 SER A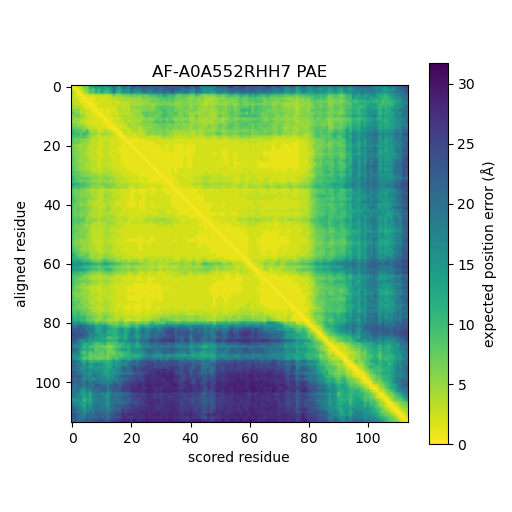 CA 1
ATOM 770 C C . SER A 1 96 ? 26.424 -8.865 -17.803 1.00 54.66 96 SER A C 1
ATOM 772 O O . SER A 1 96 ? 27.264 -8.884 -16.906 1.00 54.66 96 SER A O 1
ATOM 774 N N . ALA A 1 97 ? 25.776 -7.736 -18.127 1.00 50.38 97 ALA A N 1
ATOM 775 C CA . ALA A 1 97 ? 26.003 -6.444 -17.469 1.00 50.38 97 ALA A CA 1
ATOM 776 C C . ALA A 1 97 ? 25.440 -6.380 -16.033 1.00 50.38 97 ALA A C 1
ATOM 778 O O . ALA A 1 97 ? 25.792 -5.476 -15.278 1.00 50.38 97 ALA A O 1
ATOM 779 N N . CYS A 1 98 ? 24.594 -7.339 -15.645 1.00 48.16 98 CYS A N 1
ATOM 780 C CA . CYS A 1 98 ? 24.018 -7.454 -14.303 1.00 48.16 98 CYS A CA 1
ATOM 781 C C . CYS A 1 98 ? 24.635 -8.599 -13.476 1.00 48.16 98 CYS A C 1
ATOM 783 O O . CYS A 1 98 ? 24.090 -8.956 -12.436 1.00 48.16 98 CYS A O 1
ATOM 785 N N . GLY A 1 99 ? 25.750 -9.193 -13.925 1.00 43.59 99 GLY A N 1
ATOM 786 C CA . GLY A 1 99 ? 26.445 -10.256 -13.188 1.00 43.59 99 GLY A CA 1
ATOM 787 C C . GLY A 1 99 ? 25.822 -11.653 -13.313 1.00 43.59 99 GLY A C 1
ATOM 788 O O . GLY A 1 99 ? 26.206 -12.552 -12.568 1.00 43.59 99 GLY A O 1
ATOM 789 N N . VAL A 1 100 ? 24.891 -11.867 -14.252 1.00 49.97 100 VAL A N 1
ATOM 790 C CA . VAL A 1 100 ? 24.379 -13.209 -14.581 1.00 49.97 100 VAL A CA 1
ATOM 791 C C . VAL A 1 100 ? 25.340 -13.876 -15.581 1.00 49.97 100 VAL A C 1
ATOM 793 O O . VAL A 1 100 ? 25.628 -13.273 -16.616 1.00 49.97 100 VAL A O 1
ATOM 796 N N . PRO A 1 101 ? 25.849 -15.099 -15.326 1.00 44.78 101 PRO A N 1
ATOM 797 C CA . PRO A 1 101 ? 26.772 -15.772 -16.240 1.00 44.78 101 PRO A CA 1
ATOM 798 C C . PRO A 1 101 ? 26.122 -16.060 -17.604 1.00 44.78 101 PRO A C 1
ATOM 800 O O . PRO A 1 101 ? 25.142 -16.807 -17.693 1.00 44.78 101 PRO A O 1
ATOM 803 N N . ASP A 1 102 ? 26.712 -15.499 -18.665 1.00 51.97 102 ASP A N 1
ATOM 804 C CA . ASP A 1 102 ? 26.243 -15.518 -20.067 1.00 51.97 102 ASP A CA 1
ATOM 805 C C . ASP A 1 102 ? 25.976 -16.941 -20.604 1.00 51.97 102 ASP A C 1
ATOM 807 O O . ASP A 1 102 ? 25.085 -17.172 -21.417 1.00 51.97 102 ASP A O 1
ATOM 811 N N . SER A 1 103 ? 26.697 -17.942 -20.092 1.00 49.38 103 SER A N 1
ATOM 812 C CA . SER A 1 103 ? 26.619 -19.335 -20.548 1.00 49.38 103 SER A CA 1
ATOM 813 C C . SER A 1 103 ? 25.413 -20.127 -20.026 1.00 49.38 103 SER A C 1
ATOM 815 O O . SER A 1 103 ? 25.237 -21.284 -20.406 1.00 49.38 103 SER A O 1
ATOM 817 N N . SER A 1 104 ? 24.574 -19.535 -19.170 1.00 50.69 104 SER A N 1
ATOM 818 C CA . SER A 1 104 ? 23.453 -20.229 -18.514 1.00 50.69 104 SER A CA 1
ATOM 819 C C . SER A 1 104 ? 22.060 -19.769 -18.959 1.00 50.69 104 SER A C 1
ATOM 821 O O . SER A 1 104 ? 21.068 -20.324 -18.486 1.00 50.69 104 SER A O 1
ATOM 823 N N . TRP A 1 105 ? 21.963 -18.792 -19.873 1.00 51.25 105 TRP A N 1
ATOM 824 C CA . TRP A 1 105 ? 20.691 -18.187 -20.284 1.00 51.25 105 TRP A CA 1
ATOM 825 C C . TRP A 1 105 ? 20.221 -18.666 -21.675 1.00 51.25 105 TRP A C 1
ATOM 827 O O . TRP A 1 105 ? 20.712 -18.179 -22.693 1.00 51.25 105 TRP A O 1
ATOM 837 N N . PRO A 1 106 ? 19.251 -19.597 -21.768 1.00 49.88 106 PRO A N 1
ATOM 838 C CA . PRO A 1 106 ? 18.859 -20.205 -23.043 1.00 49.88 106 PRO A CA 1
ATOM 839 C C . PRO A 1 106 ? 17.922 -19.347 -23.914 1.00 49.88 106 PRO A C 1
ATOM 841 O O . PRO A 1 106 ? 17.558 -19.777 -25.005 1.00 49.88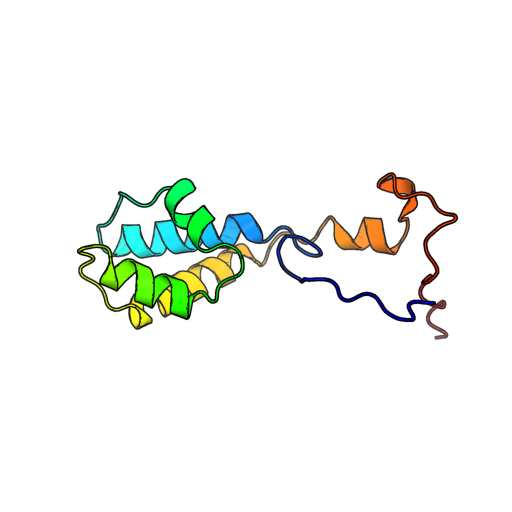 106 PRO A O 1
ATOM 844 N N . TRP A 1 107 ? 17.526 -18.150 -23.467 1.00 52.94 107 TRP A N 1
ATOM 845 C CA . TRP A 1 107 ? 16.507 -17.326 -24.131 1.00 52.94 107 TRP A CA 1
ATOM 846 C C . TRP A 1 107 ? 17.065 -15.959 -24.528 1.00 52.94 107 TRP A C 1
ATOM 848 O O . TRP A 1 107 ? 16.822 -14.956 -23.857 1.00 52.94 107 TRP A O 1
ATOM 858 N N . ARG A 1 108 ? 17.814 -15.907 -25.635 1.00 54.78 108 ARG A N 1
ATOM 859 C CA . ARG A 1 108 ? 18.020 -14.648 -26.364 1.00 54.78 108 ARG A CA 1
ATOM 860 C C . ARG A 1 108 ? 16.763 -14.396 -27.207 1.00 54.78 108 ARG A C 1
ATOM 862 O O . ARG A 1 108 ? 16.386 -15.294 -27.962 1.00 54.78 108 ARG A O 1
ATOM 869 N N . PRO A 1 109 ? 16.092 -13.237 -27.098 1.00 49.66 109 PRO A N 1
ATOM 870 C CA . PRO A 1 109 ? 15.015 -12.909 -28.022 1.00 49.66 109 PRO A CA 1
ATOM 871 C C . PRO A 1 109 ? 15.589 -12.921 -29.441 1.00 49.66 109 PRO A C 1
ATOM 873 O O . PRO A 1 109 ? 16.616 -12.290 -29.703 1.00 49.66 109 PRO A O 1
ATOM 876 N N . ALA A 1 110 ? 14.962 -13.683 -30.340 1.00 48.47 110 ALA A N 1
ATOM 877 C CA . ALA A 1 110 ? 15.319 -13.654 -31.751 1.00 48.47 110 ALA A CA 1
ATOM 878 C C . ALA A 1 110 ? 15.234 -12.199 -32.249 1.00 48.47 110 ALA A C 1
ATOM 880 O O . ALA A 1 110 ? 14.324 -11.475 -31.826 1.00 48.47 110 ALA A O 1
ATOM 881 N N . PRO A 1 111 ? 16.167 -11.739 -33.103 1.00 46.94 111 PRO A N 1
ATOM 882 C CA . PRO A 1 111 ? 16.066 -10.407 -33.674 1.00 46.94 111 PRO A CA 1
ATOM 883 C C . PRO A 1 111 ? 14.701 -10.272 -34.352 1.00 46.94 111 PRO A C 1
ATOM 885 O O . PRO A 1 111 ? 14.300 -11.147 -35.120 1.00 46.94 111 PRO A O 1
ATOM 888 N N . LEU A 1 112 ? 13.978 -9.197 -34.026 1.00 44.78 112 LEU A N 1
ATOM 889 C CA . LEU A 1 112 ? 12.735 -8.844 -34.705 1.00 44.78 112 LEU A CA 1
ATOM 890 C C . LEU A 1 112 ? 13.056 -8.688 -36.192 1.00 44.78 112 LEU A C 1
ATOM 892 O O . LEU A 1 112 ? 13.708 -7.721 -36.592 1.00 44.78 112 LEU A O 1
ATOM 896 N N . VAL A 1 113 ? 12.644 -9.671 -36.989 1.00 46.81 113 VAL A N 1
ATOM 897 C CA . VAL A 1 113 ? 12.659 -9.568 -38.445 1.00 46.81 113 VAL A CA 1
ATOM 898 C C . VAL A 1 113 ? 11.629 -8.495 -38.788 1.00 46.81 113 VAL A C 1
ATOM 900 O O . VAL A 1 113 ? 10.460 -8.634 -38.431 1.00 46.81 113 VAL A O 1
ATOM 903 N N . ARG A 1 114 ? 12.108 -7.382 -39.350 1.00 47.66 114 ARG A N 1
ATOM 904 C CA . ARG A 1 114 ? 11.264 -6.292 -39.849 1.00 47.66 114 ARG A CA 1
ATOM 905 C C . ARG A 1 114 ? 10.474 -6.729 -41.070 1.00 47.66 114 ARG A C 1
ATOM 907 O O . ARG A 1 114 ? 11.046 -7.497 -41.875 1.00 47.66 114 ARG A O 1
#

Radius of gyration: 18.77 Å; Cα contacts (8 Å, |Δi|>4): 79; chains: 1; bounding box: 41×40×54 Å

Mean predicted aligned error: 10.22 Å

Sequence (114 aa):
MKRAVLFDLDGTLIDSSHAYFFAEREALTCMGYEGFTAADHARFIGTSMKDMWETFVAERDVQASAGHLLELSNRFISKRCVSRSRCIRTWWHSPSACGVPDSSWPWRPAPLVR